Protein AF-A0A0B1SML4-F1 (afdb_monomer_lite)

InterPro domains:
  IPR035892 C2 domain superfamily [SSF49562] (38-137)
  IPR039725 Coiled-coil and C2 domain-containing protein 1 [PTHR13076] (71-145)

Radius of gyration: 19.22 Å; chains: 1; bounding box: 49×27×67 Å

Secondary structure (DSSP, 8-state):
-EEEE---------TT--EEEEEEEEESPPPPTT--GGG--EEEEE---PPPSS--SSPPPP-TT---EEEEEEPP-TT---EEEEEEE---GGGGT-SEEEEEEEEEETTEEEEEEEEEEEEESS-SS----------------

Structure (mmCIF, N/CA/C/O backbone):
data_AF-A0A0B1SML4-F1
#
_entry.id   AF-A0A0B1SML4-F1
#
loop_
_atom_site.group_PDB
_atom_site.id
_atom_site.type_symbol
_atom_site.label_atom_id
_atom_site.label_alt_id
_atom_site.label_comp_id
_atom_site.label_asym_id
_atom_site.la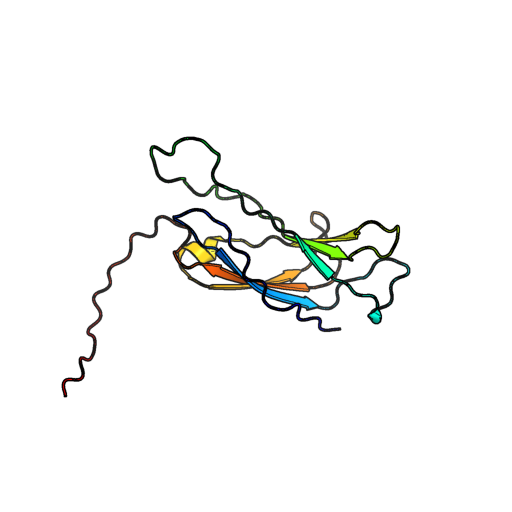bel_entity_id
_atom_site.label_seq_id
_atom_site.pdbx_PDB_ins_code
_atom_site.Cartn_x
_atom_site.Cartn_y
_atom_site.Cartn_z
_atom_site.occupancy
_atom_site.B_iso_or_equiv
_atom_site.auth_seq_id
_atom_site.auth_comp_id
_atom_site.auth_asym_id
_atom_site.auth_atom_id
_atom_site.pdbx_PDB_model_num
ATOM 1 N N . VAL A 1 1 ? -17.746 -6.498 3.186 1.00 30.83 1 VAL A N 1
ATOM 2 C CA . VAL A 1 1 ? -18.170 -5.248 2.492 1.00 30.83 1 VAL A CA 1
ATOM 3 C C . VAL A 1 1 ? -17.067 -4.849 1.523 1.00 30.83 1 VAL A C 1
ATOM 5 O O . VAL A 1 1 ? -15.912 -4.862 1.930 1.00 30.83 1 VAL A O 1
ATOM 8 N N . PHE A 1 2 ? -17.390 -4.588 0.253 1.00 32.12 2 PHE A N 1
ATOM 9 C CA . PHE A 1 2 ? -16.420 -4.169 -0.766 1.00 32.12 2 PHE A CA 1
ATOM 10 C C . PHE A 1 2 ? -16.330 -2.642 -0.776 1.00 32.12 2 PHE A C 1
ATOM 12 O O . PHE A 1 2 ? -17.324 -1.982 -1.064 1.00 32.12 2 PHE A O 1
ATOM 19 N N . PHE A 1 3 ? -15.154 -2.086 -0.492 1.00 34.41 3 PHE A N 1
ATOM 20 C CA . PHE A 1 3 ? -14.883 -0.665 -0.702 1.00 34.41 3 PHE A CA 1
ATOM 21 C C . PHE A 1 3 ? -13.780 -0.539 -1.758 1.00 34.41 3 PHE A C 1
ATOM 23 O O . PHE A 1 3 ? -12.626 -0.894 -1.518 1.00 34.41 3 PHE A O 1
ATOM 30 N N . SER A 1 4 ? -14.162 -0.080 -2.950 1.00 33.75 4 SER A N 1
ATOM 31 C CA . SER A 1 4 ? -13.242 0.375 -3.995 1.00 33.75 4 SER A CA 1
ATOM 32 C C . SER A 1 4 ? -12.996 1.858 -3.750 1.00 33.75 4 SER A C 1
ATOM 34 O O . SER A 1 4 ? -13.861 2.675 -4.067 1.00 33.75 4 SER A O 1
ATOM 36 N N . LEU A 1 5 ? -11.854 2.218 -3.161 1.00 37.75 5 LEU A N 1
ATOM 37 C CA . LEU A 1 5 ? -11.471 3.623 -3.074 1.00 37.75 5 LEU A CA 1
ATOM 38 C C . LEU A 1 5 ? -10.837 4.007 -4.415 1.00 37.75 5 LEU A C 1
ATOM 40 O O . LEU A 1 5 ? -9.921 3.339 -4.893 1.00 37.75 5 LEU A O 1
ATOM 44 N N . GLY A 1 6 ? -11.402 5.038 -5.044 1.00 34.16 6 GLY A N 1
ATOM 45 C CA . GLY A 1 6 ? -11.052 5.485 -6.385 1.00 34.16 6 GLY A CA 1
ATOM 46 C C . GLY A 1 6 ? -9.555 5.717 -6.589 1.00 34.16 6 GLY A C 1
ATOM 47 O O . GLY A 1 6 ? -8.831 6.134 -5.691 1.00 34.16 6 GLY A O 1
ATOM 48 N N . ILE A 1 7 ? -9.140 5.429 -7.817 1.00 31.69 7 ILE A N 1
ATOM 49 C CA . ILE A 1 7 ? -7.828 5.647 -8.424 1.00 31.69 7 ILE A CA 1
ATOM 50 C C . ILE A 1 7 ? -7.260 7.014 -8.007 1.00 31.69 7 ILE A C 1
ATOM 52 O O . ILE A 1 7 ? -7.758 8.048 -8.451 1.00 31.69 7 ILE A O 1
ATOM 56 N N . PHE A 1 8 ? -6.201 7.035 -7.197 1.00 33.53 8 PHE A N 1
ATOM 57 C CA . PHE A 1 8 ? -5.422 8.251 -6.962 1.00 33.53 8 PHE A CA 1
ATOM 58 C C . PHE A 1 8 ? -4.151 8.177 -7.807 1.00 33.53 8 PHE A C 1
ATOM 60 O O . PHE A 1 8 ? -3.242 7.432 -7.436 1.00 33.53 8 PHE A O 1
ATOM 67 N N . PRO A 1 9 ? -4.025 8.938 -8.913 1.00 35.12 9 PRO A N 1
ATOM 68 C CA . PRO A 1 9 ? -2.738 9.097 -9.572 1.00 35.12 9 PRO A CA 1
ATOM 69 C C . PRO A 1 9 ? -1.810 9.821 -8.597 1.00 35.12 9 PRO A C 1
ATOM 71 O O . PRO A 1 9 ? -1.816 11.045 -8.497 1.00 35.12 9 PRO A O 1
ATOM 74 N N . THR A 1 10 ? -1.049 9.059 -7.818 1.00 41.16 10 THR A N 1
ATOM 75 C CA . THR A 1 10 ? -0.060 9.646 -6.925 1.00 41.16 10 THR A CA 1
ATOM 76 C C . THR A 1 10 ? 1.260 9.667 -7.662 1.00 41.16 10 THR A C 1
ATOM 78 O O . THR A 1 10 ? 1.815 8.622 -7.990 1.00 41.16 10 THR A O 1
ATOM 81 N N . PHE A 1 11 ? 1.719 10.870 -7.984 1.00 37.97 11 PHE A N 1
ATOM 82 C CA . PHE A 1 11 ? 2.971 11.091 -8.687 1.00 37.97 11 PHE A CA 1
ATOM 83 C C . PHE A 1 11 ? 4.119 11.084 -7.676 1.00 37.97 11 PHE A C 1
ATOM 85 O O . PHE A 1 11 ? 4.259 12.020 -6.890 1.00 37.97 11 PHE A O 1
ATOM 92 N N . ALA A 1 12 ? 4.965 10.057 -7.703 1.00 41.28 12 ALA A N 1
ATOM 93 C CA . ALA A 1 12 ? 6.304 10.169 -7.137 1.00 41.28 12 ALA A CA 1
ATOM 94 C C . ALA A 1 12 ? 7.193 10.876 -8.173 1.00 41.28 12 ALA A C 1
ATOM 96 O O . ALA A 1 12 ? 7.508 10.312 -9.219 1.00 41.28 12 ALA A O 1
ATOM 97 N N . TYR A 1 13 ? 7.541 12.139 -7.913 1.00 36.06 13 TYR A N 1
ATOM 98 C CA . TYR A 1 13 ? 8.404 12.931 -8.788 1.00 36.06 13 TYR A CA 1
ATOM 99 C C . TYR A 1 13 ? 9.879 12.612 -8.527 1.00 36.06 13 TYR A C 1
ATOM 101 O O . TYR A 1 13 ? 10.477 13.094 -7.572 1.00 36.06 13 TYR A O 1
ATOM 109 N N . SER A 1 14 ? 10.474 11.850 -9.439 1.00 42.50 14 SER A N 1
ATOM 110 C CA . SER A 1 14 ? 11.868 12.013 -9.851 1.00 42.50 14 SER A CA 1
ATOM 111 C C . SER A 1 14 ? 11.904 11.829 -11.371 1.00 42.50 14 SER A C 1
ATOM 113 O O . SER A 1 14 ? 11.145 11.024 -11.907 1.00 42.50 14 SER A O 1
ATOM 115 N N . ASN A 1 15 ? 12.729 12.592 -12.092 1.00 44.03 15 ASN A N 1
ATOM 116 C CA . ASN A 1 15 ? 12.706 12.671 -13.565 1.00 44.03 15 ASN A CA 1
ATOM 117 C C . ASN A 1 15 ? 13.065 11.359 -14.307 1.00 44.03 15 ASN A C 1
ATOM 119 O O . ASN A 1 15 ? 13.239 11.389 -15.521 1.00 44.03 15 ASN A O 1
ATOM 123 N N . LEU A 1 16 ? 13.207 10.231 -13.602 1.00 49.38 16 LEU A N 1
ATOM 124 C CA . LEU A 1 16 ? 13.692 8.957 -14.140 1.00 49.38 16 LEU A CA 1
ATOM 125 C C . LEU A 1 16 ? 12.809 7.745 -13.798 1.00 49.38 16 LEU A C 1
ATOM 127 O O . LEU A 1 16 ? 12.980 6.707 -14.416 1.00 49.38 16 LEU A O 1
ATOM 131 N N . ILE A 1 17 ? 11.887 7.824 -12.826 1.00 54.03 17 ILE A N 1
ATOM 132 C CA . ILE A 1 17 ? 11.032 6.683 -12.447 1.00 54.03 17 ILE A CA 1
ATOM 133 C C . ILE A 1 17 ? 9.646 7.196 -12.045 1.00 54.03 17 ILE A C 1
ATOM 135 O O . ILE A 1 17 ? 9.502 7.903 -11.050 1.00 54.03 17 ILE A O 1
ATOM 139 N N . SER A 1 18 ? 8.613 6.823 -12.806 1.00 64.25 18 SER A N 1
ATOM 140 C CA . SER A 1 18 ? 7.207 7.096 -12.470 1.00 64.25 18 SER A CA 1
ATOM 141 C C . SER A 1 18 ? 6.512 5.814 -12.005 1.00 64.25 18 SER A C 1
ATOM 143 O O . SER A 1 18 ? 6.322 4.897 -12.808 1.00 64.25 18 SER A O 1
ATOM 145 N N . ILE A 1 19 ? 6.122 5.773 -10.726 1.00 72.56 19 ILE A N 1
ATOM 146 C CA . ILE A 1 19 ? 5.309 4.707 -10.116 1.00 72.56 19 ILE A CA 1
ATOM 147 C C . ILE A 1 19 ? 3.898 5.246 -9.878 1.00 72.56 19 ILE A C 1
ATOM 149 O O . ILE A 1 19 ? 3.736 6.357 -9.379 1.00 72.56 19 ILE A O 1
ATOM 153 N N . TYR A 1 20 ? 2.889 4.445 -10.202 1.00 75.12 20 TYR A N 1
ATOM 154 C CA . TYR A 1 20 ? 1.475 4.751 -10.024 1.00 75.12 20 TYR A CA 1
ATOM 155 C C . TYR A 1 20 ? 0.804 3.642 -9.217 1.00 75.12 20 TYR A C 1
ATOM 157 O O . TYR A 1 20 ? 1.044 2.464 -9.473 1.00 75.12 20 TYR A O 1
ATOM 165 N N . ILE A 1 21 ? -0.077 4.009 -8.289 1.00 78.12 21 ILE A N 1
ATOM 166 C CA . ILE A 1 21 ? -1.029 3.081 -7.671 1.00 78.12 21 ILE A CA 1
ATOM 167 C C . ILE A 1 21 ? -2.398 3.446 -8.218 1.00 78.12 21 ILE A C 1
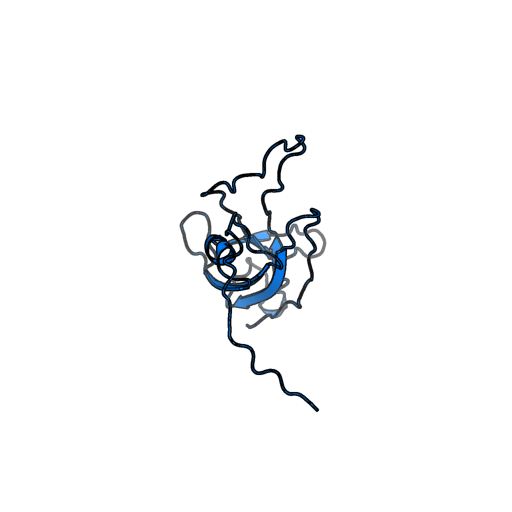ATOM 169 O O . ILE A 1 21 ? -2.911 4.523 -7.930 1.00 78.12 21 ILE A O 1
ATOM 173 N N . ASP A 1 22 ? -2.974 2.583 -9.042 1.00 75.56 22 ASP A N 1
ATOM 174 C CA . ASP A 1 22 ? -4.204 2.891 -9.769 1.00 75.56 22 ASP A CA 1
ATOM 175 C C . ASP A 1 22 ? -5.398 2.028 -9.342 1.00 75.56 22 ASP A C 1
ATOM 177 O O . ASP A 1 22 ? -6.499 2.212 -9.852 1.00 75.56 22 ASP A O 1
ATOM 181 N N . LEU A 1 23 ? -5.213 1.135 -8.367 1.00 77.12 23 LEU A N 1
ATOM 182 C CA . LEU A 1 23 ? -6.290 0.405 -7.705 1.00 77.12 23 LEU A CA 1
ATOM 183 C C . LEU A 1 23 ? -5.952 0.179 -6.228 1.00 77.12 23 LEU A C 1
ATOM 185 O O . LEU A 1 23 ? -4.861 -0.295 -5.907 1.00 77.12 23 LEU A O 1
ATOM 189 N N . VAL A 1 24 ? -6.917 0.462 -5.351 1.00 86.06 24 VAL A N 1
ATOM 190 C CA . VAL A 1 24 ? -6.875 0.129 -3.923 1.00 86.06 24 VAL A CA 1
ATOM 191 C C . VAL A 1 24 ? -8.220 -0.480 -3.526 1.00 86.06 24 VAL A C 1
ATOM 193 O O . VAL A 1 24 ? -9.247 0.201 -3.540 1.00 86.06 24 VAL A O 1
ATOM 196 N N . VAL A 1 25 ? -8.228 -1.766 -3.169 1.00 89.62 25 VAL A N 1
ATOM 197 C CA . VAL A 1 25 ? -9.449 -2.472 -2.742 1.00 89.62 25 VAL A CA 1
ATOM 198 C C . VAL A 1 25 ? -9.249 -3.109 -1.379 1.00 89.62 25 VAL A C 1
ATOM 200 O O . VAL A 1 25 ? -8.329 -3.903 -1.179 1.00 89.62 25 VAL A O 1
ATOM 203 N N . PHE A 1 26 ? -10.168 -2.809 -0.467 1.00 90.06 26 PHE A N 1
ATOM 204 C CA . PHE A 1 26 ? -10.238 -3.413 0.857 1.00 90.06 26 PHE A CA 1
ATOM 205 C C . PHE A 1 26 ? -11.332 -4.483 0.884 1.00 90.06 26 PHE A C 1
ATOM 207 O O . PHE A 1 26 ? -12.457 -4.243 0.435 1.00 90.06 26 PHE A O 1
ATOM 214 N N . ARG A 1 27 ? -11.022 -5.658 1.438 1.00 91.19 27 ARG A N 1
ATOM 215 C CA . ARG A 1 27 ? -12.000 -6.723 1.702 1.00 91.19 27 ARG A CA 1
ATOM 216 C C . ARG A 1 27 ? -11.897 -7.183 3.143 1.00 91.19 27 ARG A C 1
ATOM 218 O O . ARG A 1 27 ? -10.795 -7.424 3.618 1.00 91.19 27 ARG A O 1
ATOM 225 N N . ASP A 1 28 ? -13.046 -7.294 3.803 1.00 91.88 28 ASP A N 1
ATOM 226 C CA . ASP A 1 28 ? -13.218 -7.875 5.144 1.00 91.88 28 ASP A CA 1
ATOM 227 C C . ASP A 1 28 ? -12.212 -7.364 6.189 1.00 91.88 28 ASP A C 1
ATOM 229 O O . ASP A 1 28 ? -11.716 -8.110 7.032 1.00 91.88 28 ASP A O 1
ATOM 233 N N . VAL A 1 29 ? -11.890 -6.069 6.107 1.00 91.62 29 VAL A N 1
ATOM 234 C CA . VAL A 1 29 ? -10.967 -5.397 7.025 1.00 91.62 29 VAL A CA 1
ATOM 235 C C . VAL A 1 29 ? -11.645 -5.222 8.388 1.00 91.62 29 VAL A C 1
ATOM 237 O O . VAL A 1 29 ? -12.726 -4.631 8.445 1.00 91.62 29 VAL A O 1
ATOM 240 N N . PRO A 1 30 ? -11.039 -5.708 9.486 1.00 91.12 30 PRO A N 1
ATOM 241 C CA . PRO A 1 30 ? -11.615 -5.572 10.815 1.00 91.12 30 PRO A CA 1
ATOM 242 C C . PRO A 1 30 ? -11.572 -4.112 11.266 1.00 91.12 30 PRO A C 1
ATOM 244 O O . PRO A 1 30 ? -10.513 -3.479 11.288 1.00 91.12 30 PRO A O 1
ATOM 247 N N . LEU A 1 31 ? -12.729 -3.578 11.651 1.00 91.56 31 LEU A N 1
ATOM 248 C CA . LEU A 1 31 ? -12.820 -2.227 12.184 1.00 91.56 31 LEU A CA 1
ATOM 249 C C . LEU A 1 31 ? -12.506 -2.199 13.688 1.00 91.56 31 LEU A C 1
ATOM 251 O O . LEU A 1 31 ? -12.683 -3.196 14.395 1.00 91.56 31 LEU A O 1
ATOM 255 N N . PRO A 1 32 ? -12.025 -1.060 14.212 1.00 91.69 32 PRO A N 1
ATOM 256 C CA . PRO A 1 32 ? -11.848 -0.876 15.645 1.00 91.69 32 PRO A CA 1
ATOM 257 C C . PRO A 1 32 ? -13.161 -1.028 16.421 1.00 91.69 32 PRO A C 1
ATOM 259 O O . PRO A 1 32 ? -14.231 -0.742 15.899 1.00 91.69 32 PRO A O 1
ATOM 262 N N . SER A 1 33 ? -13.064 -1.368 17.710 1.00 90.12 33 SER A N 1
ATOM 263 C CA . SER A 1 33 ? -14.229 -1.361 18.604 1.00 90.12 33 SER A CA 1
ATOM 264 C C . SER A 1 33 ? -14.973 -0.019 18.554 1.00 90.12 33 SER A C 1
ATOM 266 O O . SER A 1 33 ? -14.347 1.046 18.616 1.00 90.12 33 SER A O 1
ATOM 268 N N . GLY A 1 34 ? -16.300 -0.092 18.441 1.00 88.75 34 GLY A N 1
ATOM 269 C CA . GLY A 1 34 ? -17.190 1.065 18.348 1.00 88.75 34 GLY A CA 1
ATOM 270 C C . GLY A 1 34 ? -17.351 1.659 16.945 1.00 88.75 34 GLY A C 1
ATOM 271 O O . GLY A 1 34 ? -17.856 2.772 16.855 1.00 88.75 34 GLY A O 1
ATOM 272 N N . TYR A 1 35 ? -16.908 0.963 15.893 1.00 87.56 35 TYR A N 1
ATOM 273 C CA . TYR A 1 35 ? -17.201 1.296 14.496 1.00 87.56 35 TYR A CA 1
ATOM 274 C C . TYR A 1 35 ? -18.073 0.204 13.874 1.00 87.56 35 TYR A C 1
ATOM 276 O O . TYR A 1 35 ? -17.732 -0.978 13.955 1.00 87.56 35 TYR A O 1
ATOM 284 N N . GLU A 1 36 ? -19.152 0.608 13.213 1.00 89.44 36 GLU A N 1
ATOM 285 C CA . GLU A 1 36 ? -19.979 -0.272 12.389 1.00 89.44 36 GLU A CA 1
ATOM 286 C C . GLU A 1 36 ? -19.441 -0.333 10.948 1.00 89.44 36 GLU A C 1
ATOM 288 O O . GLU A 1 36 ? -18.701 0.558 10.521 1.00 89.44 36 GLU A O 1
ATOM 293 N N . PRO A 1 37 ? -19.818 -1.338 10.133 1.00 87.75 37 PRO A N 1
ATOM 294 C CA . PRO A 1 37 ? -19.383 -1.421 8.736 1.00 87.75 37 PRO A CA 1
ATOM 295 C C . PRO A 1 37 ? -19.696 -0.175 7.891 1.00 87.75 37 PRO A C 1
ATOM 297 O O . PRO A 1 37 ? -18.980 0.101 6.930 1.00 87.75 37 PRO A O 1
ATOM 300 N N . SER A 1 38 ? -20.746 0.577 8.239 1.00 88.69 38 SER A N 1
ATOM 301 C CA . SER A 1 38 ? -21.105 1.853 7.603 1.00 88.69 38 SER A CA 1
ATOM 302 C C . SER A 1 38 ? -20.152 3.002 7.939 1.00 88.69 38 SER A C 1
ATOM 304 O O . SER A 1 38 ? -20.087 3.968 7.184 1.00 88.69 38 SER A O 1
ATOM 306 N N . ASP A 1 39 ? -19.401 2.895 9.035 1.00 88.44 39 ASP A N 1
ATOM 307 C CA . ASP A 1 39 ? -18.459 3.918 9.505 1.00 88.44 39 ASP A CA 1
ATOM 308 C C . ASP A 1 39 ? -17.052 3.732 8.911 1.00 88.44 39 ASP A C 1
ATOM 310 O O . ASP A 1 39 ? -16.118 4.483 9.227 1.00 88.44 39 ASP A O 1
ATOM 314 N N . ALA A 1 40 ? -16.877 2.708 8.067 1.00 88.44 40 ALA A N 1
ATOM 315 C CA . ALA A 1 40 ? -15.613 2.395 7.425 1.00 88.44 40 ALA A CA 1
ATOM 316 C C . ALA A 1 40 ? -15.122 3.590 6.597 1.00 88.44 40 ALA A C 1
ATOM 318 O O . ALA A 1 40 ? -15.726 3.989 5.603 1.00 88.44 40 ALA A O 1
ATOM 319 N N . ASN A 1 41 ? -13.978 4.137 6.997 1.00 91.31 41 ASN A N 1
ATOM 320 C CA . ASN A 1 41 ? -13.297 5.209 6.288 1.00 91.31 41 ASN A CA 1
ATOM 321 C C . ASN A 1 41 ? -11.820 4.839 6.211 1.00 91.31 41 ASN A C 1
ATOM 323 O O . ASN A 1 41 ? -11.010 5.218 7.060 1.00 91.31 41 ASN A O 1
ATOM 327 N N . LEU A 1 42 ? -11.515 3.988 5.235 1.00 90.00 42 LEU A N 1
ATOM 328 C CA . LEU A 1 42 ? -10.221 3.340 5.101 1.00 90.00 42 LEU A CA 1
ATOM 329 C C . LEU A 1 42 ? -9.336 4.095 4.121 1.00 90.00 42 LEU A C 1
ATOM 331 O O . LEU A 1 42 ? -9.771 4.479 3.037 1.00 90.00 42 LEU A O 1
ATOM 335 N N . PHE A 1 43 ? -8.067 4.243 4.475 1.00 88.12 43 PHE A N 1
ATOM 336 C CA . PHE A 1 43 ? -7.061 4.784 3.574 1.00 88.12 43 PHE A CA 1
ATOM 337 C C . PHE A 1 43 ? -5.721 4.080 3.774 1.00 88.12 43 PHE A C 1
ATOM 339 O O . PHE A 1 43 ? -5.469 3.461 4.812 1.00 88.12 43 PHE A O 1
ATOM 346 N N . VAL A 1 44 ? -4.861 4.168 2.762 1.00 87.62 44 VAL A N 1
ATOM 347 C CA . VAL A 1 44 ? -3.505 3.619 2.811 1.00 87.62 44 VAL A CA 1
ATOM 348 C C . VAL A 1 44 ? -2.473 4.731 2.941 1.00 87.62 44 VAL A C 1
ATOM 350 O O . VAL A 1 44 ? -2.602 5.788 2.326 1.00 87.62 44 VAL A O 1
ATOM 353 N N . LYS A 1 45 ? -1.422 4.479 3.717 1.00 83.44 45 LYS A N 1
ATOM 354 C CA . LYS A 1 45 ? -0.159 5.219 3.656 1.00 83.44 45 LYS A CA 1
ATOM 355 C C . LYS A 1 45 ? 0.905 4.281 3.115 1.00 83.44 45 LYS A C 1
ATOM 357 O O . LYS A 1 45 ? 0.963 3.124 3.520 1.00 83.44 45 LYS A O 1
ATOM 362 N N . TYR A 1 46 ? 1.749 4.768 2.224 1.00 78.12 46 TYR A N 1
ATOM 363 C CA . TYR A 1 46 ? 2.870 4.011 1.686 1.00 78.12 46 TYR A CA 1
ATOM 364 C C . TYR A 1 46 ? 4.090 4.918 1.621 1.00 78.12 46 TYR A C 1
ATOM 366 O O . TYR A 1 46 ? 3.974 6.126 1.411 1.00 78.12 46 TYR A O 1
ATOM 374 N N . LEU A 1 47 ? 5.257 4.320 1.825 1.00 68.19 47 LEU A N 1
ATOM 375 C CA . LEU A 1 47 ? 6.538 4.989 1.695 1.00 68.19 47 LEU A CA 1
ATOM 376 C C . LEU A 1 47 ? 7.362 4.196 0.689 1.00 68.19 47 LEU A C 1
ATOM 378 O O . LEU A 1 47 ? 7.766 3.069 0.970 1.00 68.19 47 LEU A O 1
ATOM 382 N N . PHE A 1 48 ? 7.594 4.784 -0.479 1.00 67.25 48 PHE A N 1
ATOM 383 C CA . PHE A 1 48 ? 8.635 4.293 -1.370 1.00 67.25 48 PHE A CA 1
ATOM 384 C C . PHE A 1 48 ? 9.955 4.950 -0.949 1.00 67.25 48 PHE A C 1
ATOM 386 O O . PHE A 1 48 ? 9.965 6.163 -0.722 1.00 67.25 48 PHE A O 1
ATOM 393 N N . PRO A 1 49 ? 11.057 4.195 -0.804 1.00 53.00 49 PRO A N 1
ATOM 394 C CA . PRO A 1 49 ? 12.363 4.763 -0.518 1.00 53.00 49 PRO A CA 1
ATOM 395 C C . PRO A 1 49 ? 12.720 5.731 -1.645 1.00 53.00 49 PRO A C 1
ATOM 397 O O . PRO A 1 49 ? 12.884 5.331 -2.797 1.00 53.00 49 PRO A O 1
ATOM 400 N N . TYR A 1 50 ? 12.792 7.017 -1.316 1.00 45.44 50 TYR A N 1
ATOM 401 C CA . TYR A 1 50 ? 13.295 8.030 -2.232 1.00 45.44 50 TYR A CA 1
ATOM 402 C C . TYR A 1 50 ? 14.820 7.866 -2.355 1.00 45.44 50 TYR A C 1
ATOM 404 O O . TYR A 1 50 ? 15.474 7.586 -1.344 1.00 45.44 50 TYR A O 1
ATOM 412 N N . PRO A 1 51 ? 15.422 8.023 -3.547 1.00 45.66 51 PRO A N 1
ATOM 413 C CA . PRO A 1 51 ? 16.874 8.078 -3.655 1.00 45.66 51 PRO A CA 1
ATOM 414 C C . PRO A 1 51 ? 17.405 9.329 -2.932 1.00 45.66 51 PRO A C 1
ATOM 416 O O . PRO A 1 51 ? 17.019 10.443 -3.259 1.00 45.66 51 PRO A O 1
ATOM 419 N N . THR A 1 52 ? 18.274 9.148 -1.937 1.00 44.56 52 THR A N 1
ATOM 420 C CA . THR A 1 52 ? 18.848 10.202 -1.076 1.00 44.56 52 THR A CA 1
ATOM 421 C C . THR A 1 52 ? 19.455 11.377 -1.867 1.00 44.56 52 THR A C 1
ATOM 423 O O . THR A 1 52 ? 20.069 11.144 -2.907 1.00 44.56 52 THR A O 1
ATOM 426 N N . ASP A 1 53 ? 19.367 12.605 -1.328 1.00 40.25 53 ASP A N 1
ATOM 427 C CA . ASP A 1 53 ? 19.821 13.910 -1.880 1.00 40.25 53 ASP A CA 1
ATOM 428 C C . ASP A 1 53 ? 21.345 14.066 -2.151 1.00 40.25 53 ASP A C 1
ATOM 430 O O . ASP A 1 53 ? 21.897 15.166 -2.102 1.00 40.25 53 ASP A O 1
ATOM 434 N N . ALA A 1 54 ? 22.073 12.988 -2.442 1.00 40.72 54 ALA A N 1
ATOM 435 C CA . ALA A 1 54 ? 23.453 13.061 -2.918 1.00 40.72 54 ALA A CA 1
ATOM 436 C C . ALA A 1 54 ? 23.491 13.082 -4.456 1.00 40.72 54 ALA A C 1
ATOM 438 O O . ALA A 1 54 ? 22.761 12.339 -5.112 1.00 40.72 54 ALA A O 1
ATOM 439 N N . ASN A 1 55 ? 24.389 13.885 -5.041 1.00 41.69 55 ASN A N 1
ATOM 440 C CA . ASN A 1 55 ? 24.661 13.852 -6.481 1.00 41.69 55 ASN A CA 1
ATOM 441 C C . ASN A 1 55 ? 25.061 12.429 -6.906 1.00 41.69 55 ASN A C 1
ATOM 443 O O . ASN A 1 55 ? 26.141 11.945 -6.563 1.00 41.69 55 ASN A O 1
ATOM 447 N N . GLN A 1 56 ? 24.191 11.761 -7.662 1.00 41.88 56 GLN A N 1
ATOM 448 C CA . GLN A 1 56 ? 24.444 10.429 -8.199 1.00 41.88 56 GLN A CA 1
ATOM 449 C C . GLN A 1 56 ? 25.415 10.519 -9.378 1.00 41.88 56 GLN A C 1
ATOM 451 O O . GLN A 1 56 ? 25.021 10.800 -10.506 1.00 41.88 56 GLN A O 1
ATOM 456 N N . SER A 1 57 ? 26.695 10.239 -9.134 1.00 46.22 57 SER A N 1
ATOM 457 C CA . SER A 1 57 ? 27.691 10.005 -10.193 1.00 46.22 57 SER A CA 1
ATOM 458 C C . SER A 1 57 ? 27.632 8.579 -10.776 1.00 46.22 57 SER A C 1
ATOM 460 O O . SER A 1 57 ? 28.454 8.206 -11.608 1.00 46.22 57 SER A O 1
ATOM 462 N N . GLY A 1 58 ? 26.624 7.794 -10.386 1.00 43.56 58 GLY A N 1
ATOM 463 C CA . GLY A 1 58 ? 26.270 6.487 -10.932 1.00 43.56 58 GLY A CA 1
ATOM 464 C C . GLY A 1 58 ? 24.819 6.156 -10.575 1.00 43.56 58 GLY A C 1
ATOM 465 O O . GLY A 1 58 ? 24.338 6.577 -9.523 1.00 43.56 58 GLY A O 1
ATOM 466 N N . LYS A 1 59 ? 24.114 5.443 -11.466 1.00 41.00 59 LYS A N 1
ATOM 467 C CA . LYS A 1 59 ? 22.714 5.029 -11.269 1.00 41.00 59 LYS A CA 1
ATOM 468 C C . LYS A 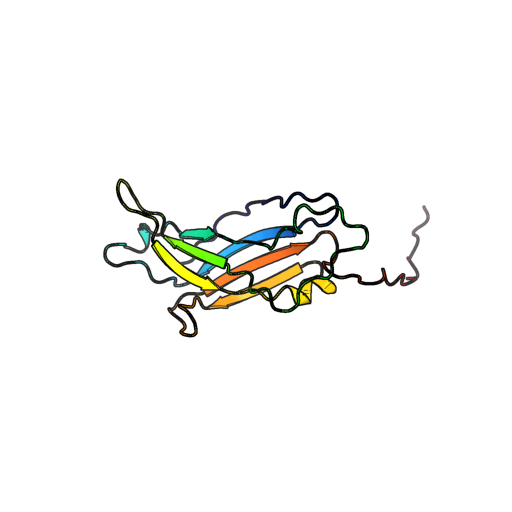1 59 ? 22.549 4.319 -9.923 1.00 41.00 59 LYS A C 1
ATOM 470 O O . LYS A 1 59 ? 23.387 3.500 -9.542 1.00 41.00 59 LYS A O 1
ATOM 475 N N . THR A 1 60 ? 21.477 4.627 -9.201 1.00 37.41 60 THR A N 1
ATOM 476 C CA . THR A 1 60 ? 21.214 4.011 -7.899 1.00 37.41 60 THR A CA 1
ATOM 477 C C . THR A 1 60 ? 20.857 2.538 -8.065 1.00 37.41 60 THR A C 1
ATOM 479 O O . THR A 1 60 ? 19.889 2.196 -8.736 1.00 37.41 60 THR A O 1
ATOM 482 N N . LYS A 1 61 ? 21.617 1.651 -7.412 1.00 37.12 61 LYS A N 1
ATOM 483 C CA . LYS A 1 61 ? 21.167 0.275 -7.188 1.00 37.12 61 LYS A CA 1
ATOM 484 C C . LYS A 1 61 ? 19.945 0.301 -6.274 1.00 37.12 61 LYS A C 1
ATOM 486 O O . LYS A 1 61 ? 20.017 0.832 -5.166 1.00 37.12 61 LYS A O 1
ATOM 491 N N . TYR A 1 62 ? 18.863 -0.327 -6.720 1.00 39.94 62 TYR A N 1
ATOM 492 C CA . TYR A 1 62 ? 17.778 -0.773 -5.852 1.00 39.94 62 TYR A CA 1
ATOM 493 C C . TYR A 1 62 ? 18.349 -1.606 -4.690 1.00 39.94 62 TYR A C 1
ATOM 495 O O . TYR A 1 62 ? 19.201 -2.476 -4.895 1.00 39.94 62 TYR A O 1
ATOM 503 N N . ILE A 1 63 ? 17.903 -1.327 -3.463 1.00 42.12 63 ILE A N 1
ATOM 504 C CA . ILE A 1 63 ? 18.269 -2.112 -2.282 1.00 42.12 63 ILE A CA 1
ATOM 505 C C . ILE A 1 63 ? 17.281 -3.275 -2.190 1.00 42.12 63 ILE A C 1
ATOM 507 O O . ILE A 1 63 ? 16.162 -3.128 -1.695 1.00 42.12 63 ILE A O 1
ATOM 511 N N . SER A 1 64 ? 17.697 -4.454 -2.653 1.00 37.22 64 SER A N 1
ATOM 512 C CA . SER A 1 64 ? 16.980 -5.698 -2.372 1.00 37.22 64 SER A CA 1
ATOM 513 C C . SER A 1 64 ? 16.759 -5.829 -0.860 1.00 37.22 64 SER A C 1
ATOM 515 O O . SER A 1 64 ? 17.727 -5.843 -0.098 1.00 37.22 64 SER A O 1
ATOM 517 N N . GLY A 1 65 ? 15.502 -5.918 -0.424 1.00 40.25 65 GLY A N 1
ATOM 518 C CA . GLY A 1 65 ? 15.150 -6.067 0.992 1.00 40.25 65 GLY A CA 1
ATOM 519 C C . GLY A 1 65 ? 14.694 -4.793 1.709 1.00 40.25 65 GLY A C 1
ATOM 520 O O . GLY A 1 65 ? 14.470 -4.851 2.919 1.00 40.25 65 GLY A O 1
ATOM 521 N N . THR A 1 66 ? 14.500 -3.660 1.020 1.00 43.81 66 THR A N 1
ATOM 522 C CA . THR A 1 66 ? 13.702 -2.569 1.601 1.00 43.81 66 THR A CA 1
ATOM 523 C C . THR A 1 66 ? 12.233 -2.982 1.613 1.00 43.81 66 THR A C 1
ATOM 525 O O . THR A 1 66 ? 11.571 -3.013 0.577 1.00 43.81 66 THR A O 1
ATOM 528 N N . GLN A 1 67 ? 11.739 -3.340 2.799 1.00 54.56 67 GLN A N 1
ATOM 529 C CA . GLN A 1 67 ? 10.315 -3.543 3.033 1.00 54.56 67 GLN A CA 1
ATOM 530 C C . GLN A 1 67 ? 9.640 -2.194 2.787 1.00 54.56 67 GLN A C 1
ATOM 532 O O . GLN A 1 67 ? 9.975 -1.221 3.462 1.00 54.56 67 GLN A O 1
ATOM 537 N N . ASN A 1 68 ? 8.743 -2.116 1.807 1.00 63.12 68 ASN A N 1
ATOM 538 C CA . ASN A 1 68 ? 7.942 -0.922 1.545 1.00 63.12 68 ASN A CA 1
ATOM 539 C C . ASN A 1 68 ? 6.587 -1.131 2.220 1.00 63.12 68 ASN A C 1
ATOM 541 O O . ASN A 1 68 ? 5.666 -1.654 1.582 1.00 63.12 68 ASN A O 1
ATOM 545 N N . PRO A 1 69 ? 6.456 -0.828 3.525 1.00 73.56 69 PRO A N 1
ATOM 546 C CA . PRO A 1 69 ? 5.225 -1.102 4.232 1.00 73.56 69 PRO A CA 1
ATOM 547 C C . PRO A 1 69 ? 4.123 -0.204 3.682 1.00 73.56 69 PRO A C 1
ATOM 549 O O . PRO A 1 69 ? 4.205 1.025 3.723 1.00 73.56 69 PRO A O 1
ATOM 552 N N . VAL A 1 70 ? 3.057 -0.840 3.218 1.00 85.81 70 VAL A N 1
ATOM 553 C CA . VAL A 1 70 ? 1.770 -0.190 3.023 1.00 85.81 70 VAL A CA 1
ATOM 554 C C . VAL A 1 70 ? 0.983 -0.373 4.309 1.00 85.81 70 VAL A C 1
ATOM 556 O O . VAL A 1 70 ? 0.769 -1.491 4.773 1.00 85.81 70 VAL A O 1
ATOM 559 N N . GLN A 1 71 ? 0.572 0.731 4.909 1.00 89.19 71 GLN A N 1
ATOM 560 C CA . GLN A 1 71 ? -0.144 0.771 6.174 1.00 89.19 71 GLN A CA 1
ATOM 561 C C . GLN A 1 71 ? -1.604 1.140 5.921 1.00 89.19 71 GLN A C 1
ATOM 563 O O . GLN A 1 71 ? -1.880 2.139 5.258 1.00 89.19 71 GLN A O 1
ATOM 568 N N . VAL A 1 72 ? -2.536 0.360 6.465 1.00 90.75 72 VAL A N 1
ATOM 569 C CA . VAL A 1 72 ? -3.978 0.602 6.340 1.00 90.75 72 VAL A CA 1
ATOM 570 C C . VAL A 1 72 ? -4.512 1.236 7.610 1.00 90.75 72 VAL A C 1
ATOM 572 O O . VAL A 1 72 ? -4.314 0.706 8.702 1.00 90.75 72 VAL A O 1
ATOM 575 N N . TYR A 1 73 ? -5.227 2.345 7.464 1.00 91.19 73 TYR A N 1
ATOM 576 C CA . TYR A 1 73 ? -5.776 3.111 8.573 1.00 91.19 73 TYR A CA 1
ATOM 577 C C . TYR A 1 73 ? -7.290 3.254 8.462 1.00 91.19 73 TYR A C 1
ATOM 579 O O . TYR A 1 73 ? -7.811 3.495 7.377 1.00 91.19 73 TYR A O 1
ATOM 587 N N . GLN A 1 74 ? -7.972 3.197 9.606 1.00 92.19 74 GLN A N 1
ATOM 588 C CA . GLN A 1 74 ? -9.290 3.802 9.782 1.00 92.19 74 GLN A CA 1
ATOM 589 C C . GLN A 1 74 ? -9.091 5.279 10.126 1.00 92.19 74 GLN A C 1
ATOM 591 O O . GLN A 1 74 ? -8.450 5.604 11.132 1.00 92.19 74 GLN A O 1
ATOM 596 N N . LYS A 1 75 ? -9.663 6.171 9.318 1.00 90.94 75 LYS A N 1
ATOM 597 C CA . LYS A 1 75 ? -9.710 7.605 9.596 1.00 90.94 75 LYS A CA 1
ATOM 598 C C . LYS A 1 75 ? -10.516 7.851 10.871 1.00 90.94 75 LYS A C 1
ATOM 600 O O . LYS A 1 75 ? -11.647 7.382 11.006 1.00 90.94 75 LYS A O 1
ATOM 605 N N . GLY A 1 76 ? -9.932 8.600 11.799 1.00 87.75 76 GLY A N 1
ATOM 606 C CA . GLY A 1 76 ? -10.619 9.048 13.001 1.00 87.75 76 GLY A CA 1
ATOM 607 C C . GLY A 1 76 ? -11.633 10.151 12.689 1.00 87.75 76 GLY A C 1
ATOM 608 O O . GLY A 1 76 ? -11.362 11.042 11.874 1.00 87.75 76 GLY A O 1
ATOM 609 N N . SER A 1 77 ? -12.795 10.075 13.342 1.00 85.06 77 SER A N 1
ATOM 610 C CA . SER A 1 77 ? -13.831 11.119 13.365 1.00 85.06 77 SER A CA 1
ATOM 611 C C . SER A 1 77 ? -13.395 12.332 14.211 1.00 85.06 77 SER A C 1
ATOM 613 O O . SER A 1 77 ? -12.249 12.424 14.649 1.00 85.06 77 SER A O 1
ATOM 615 N N . PHE A 1 78 ? -14.302 13.280 14.471 1.00 85.50 78 PHE A N 1
ATOM 616 C CA . PHE A 1 78 ? -14.022 14.456 15.304 1.00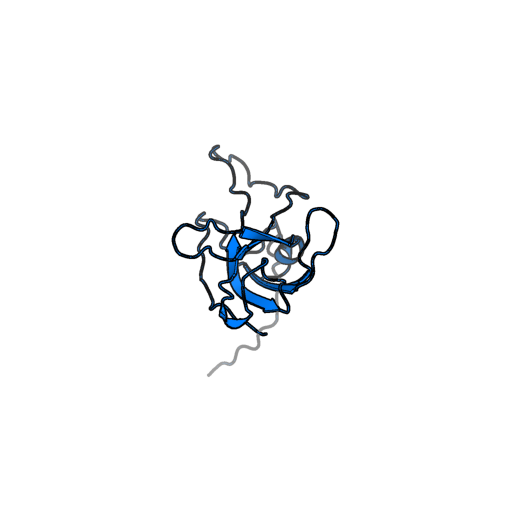 85.50 78 PHE A CA 1
ATOM 617 C C . PHE A 1 78 ? -13.395 14.064 16.660 1.00 85.50 78 PHE A C 1
ATOM 619 O O . PHE A 1 78 ? -13.943 13.235 17.385 1.00 85.50 78 PHE A O 1
ATOM 626 N N . LEU A 1 79 ? -12.228 14.644 16.972 1.00 88.38 79 LEU A N 1
ATOM 627 C CA . LEU A 1 79 ? -11.403 14.381 18.167 1.00 88.38 79 LEU A CA 1
ATOM 628 C C . LEU A 1 79 ? -10.841 12.951 18.320 1.00 88.38 79 LEU A C 1
ATOM 630 O O . LEU A 1 79 ? -10.281 12.632 19.368 1.00 88.38 79 LEU A O 1
ATOM 634 N N . ARG A 1 80 ? -10.935 12.088 17.301 1.00 87.06 80 ARG A N 1
ATOM 635 C CA . ARG A 1 80 ? -10.308 10.755 17.306 1.00 87.06 80 ARG A CA 1
ATOM 636 C C . ARG A 1 80 ? -9.122 10.725 16.345 1.00 87.06 80 ARG A C 1
ATOM 638 O O . ARG A 1 80 ? -9.213 11.223 15.227 1.00 87.06 80 ARG A O 1
ATOM 645 N N . SER A 1 81 ? -8.009 10.133 16.773 1.00 91.50 81 SER A N 1
ATOM 646 C CA . SER A 1 81 ? -6.862 9.886 15.896 1.00 91.50 81 SER A CA 1
ATOM 647 C C . SER A 1 81 ? -7.151 8.753 14.910 1.00 91.50 81 SER A C 1
ATOM 649 O O . SER A 1 81 ? -8.000 7.891 15.152 1.00 91.50 81 SER A O 1
ATOM 651 N N . ASP A 1 82 ? -6.431 8.753 13.789 1.00 92.56 82 ASP A N 1
ATOM 652 C CA . ASP A 1 82 ? -6.469 7.644 12.839 1.00 92.56 82 ASP A CA 1
ATOM 653 C C . ASP A 1 82 ? -5.873 6.388 13.485 1.00 92.56 82 ASP A C 1
ATOM 655 O O . ASP A 1 82 ? -4.840 6.452 14.160 1.00 92.56 82 ASP A O 1
ATOM 659 N N . LYS A 1 83 ? -6.503 5.234 13.261 1.00 93.38 83 LYS A N 1
ATOM 660 C CA . LYS A 1 83 ? -6.079 3.963 13.853 1.00 93.38 83 LYS A CA 1
ATOM 661 C C . LYS A 1 83 ? -5.513 3.029 12.795 1.00 93.38 83 LYS A C 1
ATOM 663 O O . LYS A 1 83 ? -6.190 2.727 11.816 1.00 93.38 83 LYS A O 1
ATOM 668 N N . LEU A 1 84 ? -4.288 2.553 13.018 1.00 92.00 84 LEU A N 1
ATOM 669 C CA . LEU A 1 84 ? -3.666 1.518 12.193 1.00 92.00 84 LEU A CA 1
ATOM 670 C C . LEU A 1 84 ? -4.445 0.207 12.356 1.00 92.00 84 LEU A C 1
ATOM 672 O O . LEU A 1 84 ? -4.668 -0.245 13.479 1.00 92.00 84 LEU A O 1
ATOM 676 N N . LEU A 1 85 ? -4.856 -0.378 11.235 1.00 92.50 85 LEU A N 1
ATOM 677 C CA . LEU A 1 85 ? -5.557 -1.662 11.183 1.00 92.50 85 LEU A CA 1
ATOM 678 C C . LEU A 1 85 ? -4.617 -2.810 10.824 1.00 92.50 85 LEU A C 1
ATOM 680 O O . LEU A 1 85 ? -4.845 -3.938 11.239 1.00 92.50 85 LEU A O 1
ATOM 684 N N . GLY A 1 86 ? -3.554 -2.525 10.075 1.00 92.31 86 GLY A N 1
ATOM 685 C CA . GLY A 1 86 ? -2.534 -3.504 9.732 1.00 92.31 86 GLY A CA 1
ATOM 686 C C . GLY A 1 86 ? -1.619 -3.014 8.623 1.00 92.31 86 GLY A C 1
ATOM 687 O O . GLY A 1 86 ? -1.781 -1.914 8.087 1.00 92.31 86 GLY A O 1
ATOM 688 N N . THR A 1 87 ? -0.647 -3.848 8.283 1.00 91.50 87 THR A N 1
ATOM 689 C CA . THR A 1 87 ? 0.332 -3.585 7.236 1.00 91.50 87 THR A CA 1
ATOM 690 C C . THR A 1 87 ? 0.348 -4.696 6.195 1.00 91.50 87 THR A C 1
ATOM 692 O O . THR A 1 87 ? 0.062 -5.859 6.481 1.00 91.50 87 THR A O 1
ATOM 695 N N . CYS A 1 88 ? 0.706 -4.325 4.974 1.00 89.38 88 CYS A N 1
ATOM 696 C CA . CYS A 1 88 ? 1.036 -5.227 3.883 1.00 89.38 88 CYS A CA 1
ATOM 697 C C . CYS A 1 88 ? 2.386 -4.813 3.294 1.00 89.38 88 CYS A C 1
ATOM 699 O O . CYS A 1 88 ? 2.808 -3.664 3.420 1.00 89.38 88 CYS A O 1
ATOM 701 N N . GLU A 1 89 ? 3.056 -5.749 2.638 1.00 84.75 89 GLU A N 1
ATOM 702 C CA . GLU A 1 89 ? 4.368 -5.524 2.041 1.00 84.75 89 GLU A CA 1
ATOM 703 C C . GLU A 1 89 ? 4.367 -6.111 0.631 1.00 84.75 89 GLU A C 1
ATOM 705 O O . GLU A 1 89 ? 4.326 -7.332 0.476 1.00 84.75 89 GLU A O 1
ATOM 710 N N . TRP A 1 90 ? 4.392 -5.242 -0.382 1.00 83.44 90 TRP A N 1
ATOM 711 C CA . TRP A 1 90 ? 4.534 -5.656 -1.778 1.00 83.44 90 TRP A CA 1
ATOM 712 C C . TRP A 1 90 ? 6.003 -5.775 -2.138 1.00 83.44 90 TRP A C 1
ATOM 714 O O . TRP A 1 90 ? 6.786 -4.842 -1.938 1.00 83.44 90 TRP A O 1
ATOM 724 N N . ARG A 1 91 ? 6.356 -6.911 -2.735 1.00 79.06 91 ARG A N 1
ATOM 725 C CA . ARG A 1 91 ? 7.652 -7.070 -3.384 1.00 79.06 91 ARG A CA 1
ATOM 726 C C . ARG A 1 91 ? 7.562 -6.443 -4.770 1.00 79.06 91 ARG A C 1
ATOM 728 O O . ARG A 1 91 ? 6.670 -6.764 -5.547 1.00 79.06 91 ARG A O 1
ATOM 735 N N . LEU A 1 92 ? 8.444 -5.487 -5.041 1.00 78.00 92 LEU A N 1
ATOM 736 C CA . LEU A 1 92 ? 8.446 -4.731 -6.297 1.00 78.00 92 LEU A CA 1
ATOM 737 C C . LEU A 1 92 ? 9.366 -5.355 -7.358 1.00 78.00 92 LEU A C 1
ATOM 739 O O . LEU A 1 92 ? 9.531 -4.779 -8.426 1.00 78.00 92 LEU A O 1
ATOM 743 N N . ASP A 1 93 ? 9.943 -6.525 -7.083 1.00 76.19 93 ASP A N 1
ATOM 744 C CA . ASP A 1 93 ? 10.828 -7.273 -7.984 1.00 76.19 93 ASP A CA 1
ATOM 745 C C . ASP A 1 93 ? 10.146 -7.606 -9.317 1.00 76.19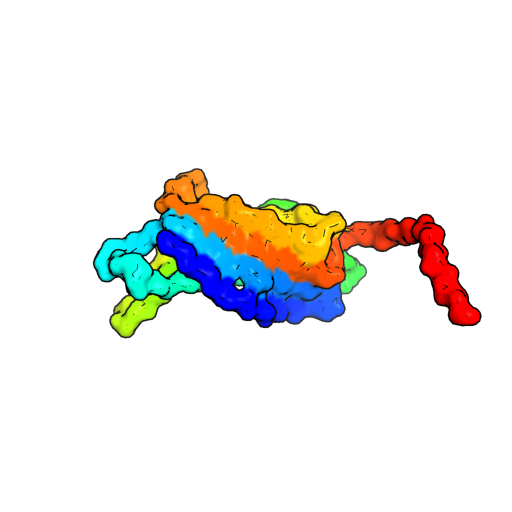 93 ASP A C 1
ATOM 747 O O . ASP A 1 93 ? 10.761 -7.527 -10.379 1.00 76.19 93 ASP A O 1
ATOM 751 N N . GLN A 1 94 ? 8.838 -7.882 -9.303 1.00 76.81 94 GLN A N 1
ATOM 752 C CA . GLN A 1 94 ? 8.093 -8.115 -10.544 1.00 76.81 94 GLN A CA 1
ATOM 753 C C . GLN A 1 94 ? 8.092 -6.898 -11.482 1.00 76.81 94 GLN A C 1
ATOM 755 O O . GLN A 1 94 ? 8.051 -7.070 -12.704 1.00 76.81 94 GLN A O 1
ATOM 760 N N . LEU A 1 95 ? 8.200 -5.682 -10.936 1.00 75.69 95 LEU A N 1
ATOM 761 C CA . LEU A 1 95 ? 8.225 -4.436 -11.706 1.00 75.69 95 LEU A CA 1
ATOM 762 C C . LEU A 1 95 ? 9.583 -4.167 -12.385 1.00 75.69 95 LEU A C 1
ATOM 764 O O . LEU A 1 95 ? 9.741 -3.171 -13.089 1.00 75.69 95 LEU A O 1
ATOM 768 N N . GLU A 1 96 ? 10.573 -5.049 -12.207 1.00 72.69 96 GLU A N 1
ATOM 769 C CA . GLU A 1 96 ? 11.825 -5.026 -12.976 1.00 72.69 96 GLU A CA 1
ATOM 770 C C . GLU A 1 96 ? 11.650 -5.571 -14.399 1.00 72.69 96 GLU A C 1
ATOM 772 O O . GLU A 1 96 ? 12.394 -5.201 -15.306 1.00 72.69 96 GLU A O 1
ATOM 777 N N . SER A 1 97 ? 10.672 -6.457 -14.597 1.00 71.00 97 SER A N 1
ATOM 778 C CA . SER A 1 97 ? 10.391 -7.119 -15.880 1.00 71.00 97 SER A CA 1
ATOM 779 C C . SER A 1 97 ? 9.000 -6.804 -16.430 1.00 71.00 97 SER A C 1
ATOM 781 O O . SER A 1 97 ? 8.769 -6.957 -17.628 1.00 71.00 97 SER A O 1
ATOM 783 N N . HIS A 1 98 ? 8.088 -6.324 -15.582 1.00 81.44 98 HIS A N 1
ATOM 784 C CA . HIS A 1 98 ? 6.710 -6.013 -15.945 1.00 81.44 98 HIS A CA 1
ATOM 785 C C . HIS A 1 98 ? 6.374 -4.554 -15.628 1.00 81.44 98 HIS A C 1
ATOM 787 O O . HIS A 1 98 ? 6.838 -3.983 -14.649 1.00 81.44 98 HIS A O 1
ATOM 793 N N . ALA A 1 99 ? 5.500 -3.950 -16.430 1.00 81.69 99 ALA A N 1
ATOM 794 C CA . ALA A 1 99 ? 5.005 -2.593 -16.181 1.00 81.69 99 ALA A CA 1
ATOM 795 C C . ALA A 1 99 ? 3.843 -2.542 -15.165 1.00 81.69 99 ALA A C 1
ATOM 797 O O . ALA A 1 99 ? 3.341 -1.461 -14.849 1.00 81.69 99 ALA A O 1
ATOM 798 N N . LEU A 1 100 ? 3.372 -3.702 -14.698 1.00 85.00 100 LEU A N 1
ATOM 799 C CA . LEU A 1 100 ? 2.161 -3.868 -13.901 1.00 85.00 100 LEU A CA 1
ATOM 800 C C . LEU A 1 100 ? 2.351 -4.996 -12.881 1.00 85.00 100 LEU A C 1
ATOM 802 O O . LEU A 1 100 ? 2.733 -6.101 -13.254 1.00 85.00 100 LEU A O 1
ATOM 806 N N . LEU A 1 101 ? 2.013 -4.717 -11.627 1.00 86.81 101 LEU A N 1
ATOM 807 C CA . LEU A 1 101 ? 1.904 -5.673 -10.531 1.00 86.81 101 LEU A CA 1
ATOM 808 C C . LEU A 1 101 ? 0.511 -5.529 -9.921 1.00 86.81 101 LEU A C 1
ATOM 810 O O . LEU A 1 101 ? 0.150 -4.446 -9.468 1.00 86.81 101 LEU A O 1
ATOM 814 N N . GLU A 1 102 ? -0.267 -6.606 -9.895 1.00 92.44 102 GLU A N 1
ATOM 815 C CA . GLU A 1 102 ? -1.558 -6.653 -9.209 1.00 92.44 102 GLU A CA 1
ATOM 816 C C . GLU A 1 102 ? -1.577 -7.850 -8.267 1.00 92.44 102 GLU A C 1
ATOM 818 O O . GLU A 1 102 ? -1.461 -8.995 -8.699 1.00 92.44 102 GLU A O 1
ATOM 823 N N . GLU A 1 103 ? -1.702 -7.590 -6.970 1.00 91.44 103 GLU A N 1
ATOM 824 C CA . GLU A 1 103 ? -1.661 -8.646 -5.963 1.00 91.44 103 GLU A CA 1
ATOM 825 C C . GLU A 1 103 ? -2.570 -8.303 -4.777 1.00 91.44 103 GLU A C 1
ATOM 827 O O . GLU A 1 103 ? -2.728 -7.140 -4.395 1.00 91.44 103 GLU A O 1
ATOM 832 N N . SER A 1 104 ? -3.183 -9.339 -4.197 1.00 94.00 104 SER A N 1
ATOM 833 C CA . SER A 1 104 ? -3.947 -9.270 -2.949 1.00 94.00 104 SER A CA 1
ATOM 834 C C . SER A 1 104 ? -3.124 -9.838 -1.799 1.00 94.00 104 SER A C 1
ATOM 836 O O . SER A 1 104 ? -2.780 -11.018 -1.822 1.00 94.00 104 SER A O 1
ATOM 838 N N . LEU A 1 105 ? -2.880 -9.039 -0.763 1.00 93.12 105 LEU A N 1
ATOM 839 C CA . LEU A 1 105 ? -2.130 -9.456 0.419 1.00 93.12 105 LEU A CA 1
ATOM 840 C C . LEU A 1 105 ? -2.986 -9.353 1.692 1.00 93.12 105 LEU A C 1
ATOM 842 O O . LEU A 1 105 ? -3.795 -8.429 1.819 1.00 93.12 105 LEU A O 1
ATOM 846 N N . PRO A 1 106 ? -2.825 -10.278 2.658 1.00 94.69 106 PRO A N 1
ATOM 847 C CA . PRO A 1 106 ? -3.482 -10.172 3.955 1.00 94.69 106 PRO A CA 1
ATOM 848 C C . PRO A 1 106 ? -2.856 -9.064 4.801 1.00 94.69 106 PRO A C 1
ATOM 850 O O . PRO A 1 106 ? -1.631 -8.901 4.807 1.00 94.69 106 PRO A O 1
ATOM 853 N N . LEU A 1 107 ? -3.693 -8.355 5.564 1.00 93.50 107 LEU A N 1
ATOM 854 C CA . LEU A 1 107 ? -3.219 -7.411 6.576 1.00 93.50 107 LEU A CA 1
ATOM 855 C C . LEU A 1 107 ? -2.517 -8.155 7.709 1.00 93.50 107 LEU A C 1
ATOM 857 O O . LEU A 1 107 ? -2.970 -9.212 8.167 1.00 93.50 107 LEU A O 1
ATOM 861 N N . LYS A 1 108 ? -1.414 -7.578 8.185 1.00 93.06 108 LYS A N 1
ATO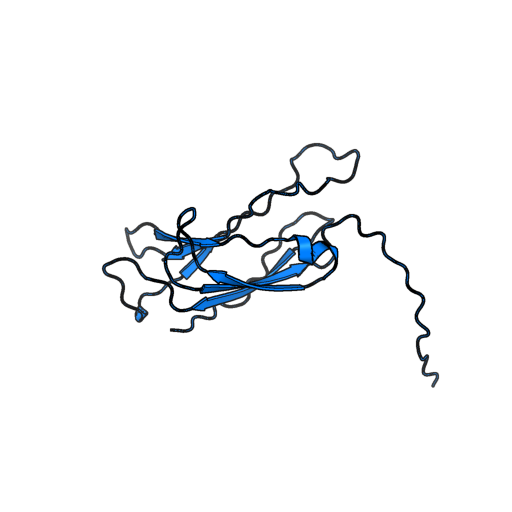M 862 C CA . LYS A 1 108 ? -0.589 -8.135 9.256 1.00 93.06 108 LYS A CA 1
ATOM 863 C C . LYS A 1 108 ? -0.323 -7.122 10.364 1.00 93.06 108 LYS A C 1
ATOM 865 O O . LYS A 1 108 ? -0.282 -5.919 10.139 1.00 93.06 108 LYS A O 1
ATOM 870 N N . GLU A 1 109 ? -0.071 -7.642 11.555 1.00 88.94 109 GLU A N 1
ATOM 871 C CA . GLU A 1 109 ? 0.551 -6.939 12.671 1.00 88.94 109 GLU A CA 1
ATOM 872 C C . GLU A 1 109 ? 1.837 -7.698 13.015 1.00 88.94 109 GLU A C 1
ATOM 874 O O . GLU A 1 109 ? 1.826 -8.820 13.537 1.00 88.94 109 GLU A O 1
ATOM 879 N N . GLY A 1 110 ? 2.971 -7.141 12.582 1.00 83.62 110 GLY A N 1
ATOM 880 C CA . GLY A 1 110 ? 4.236 -7.869 12.547 1.00 83.62 110 GLY A CA 1
ATOM 881 C C . GLY A 1 110 ? 4.141 -9.106 11.647 1.00 83.62 110 GLY A C 1
ATOM 882 O O . GLY A 1 110 ? 3.955 -9.000 10.438 1.00 83.62 110 GLY A O 1
ATOM 883 N N . ARG A 1 111 ? 4.273 -10.301 12.236 1.00 82.50 111 ARG A N 1
ATOM 884 C CA . ARG A 1 111 ? 4.211 -11.582 11.503 1.00 82.50 111 ARG A CA 1
ATOM 885 C C . ARG A 1 111 ? 2.818 -12.214 11.482 1.00 82.50 111 ARG A C 1
ATOM 887 O O . ARG A 1 111 ? 2.612 -13.186 10.760 1.00 82.50 111 ARG A O 1
ATOM 894 N N . LYS A 1 112 ? 1.877 -11.704 12.278 1.00 89.88 112 LYS A N 1
ATOM 895 C CA . LYS A 1 112 ? 0.556 -12.307 12.460 1.00 89.88 112 LYS A CA 1
ATOM 896 C C . LYS A 1 112 ? -0.448 -11.667 11.508 1.00 89.88 112 LYS A C 1
ATOM 898 O O . LYS A 1 112 ? -0.521 -10.447 11.439 1.00 89.88 112 LYS A O 1
ATOM 903 N N . ALA A 1 113 ? -1.236 -12.477 10.804 1.00 91.25 113 ALA A N 1
ATOM 904 C CA . ALA A 1 113 ? -2.372 -11.973 10.037 1.00 91.25 113 ALA A CA 1
ATOM 905 C C . ALA A 1 113 ? -3.469 -11.471 10.990 1.00 91.25 113 ALA A C 1
ATOM 907 O O . ALA A 1 113 ? -3.795 -12.149 11.966 1.00 91.25 113 ALA A O 1
ATOM 908 N N . VAL A 1 114 ? -4.033 -10.299 10.701 1.00 93.00 114 VAL A N 1
ATOM 909 C CA . VAL A 1 114 ? -5.062 -9.658 11.545 1.00 93.00 114 VAL A CA 1
ATOM 910 C C . VAL A 1 114 ? -6.464 -9.708 10.942 1.00 93.00 114 VAL A C 1
ATOM 912 O O . VAL A 1 114 ? -7.416 -9.282 11.583 1.00 93.00 114 VAL A O 1
ATOM 915 N N . GLY A 1 115 ? -6.606 -10.302 9.756 1.00 89.19 115 GLY A N 1
ATOM 916 C CA . GLY A 1 115 ? -7.859 -10.331 9.006 1.00 89.19 115 GLY A CA 1
ATOM 917 C C . GLY A 1 115 ? -7.955 -9.167 8.024 1.00 89.19 115 GLY A C 1
ATOM 918 O O . GLY A 1 115 ? -7.324 -8.127 8.197 1.00 89.19 115 GLY A O 1
ATOM 919 N N . GLY A 1 116 ? -8.731 -9.368 6.967 1.00 91.62 116 GLY A N 1
ATOM 920 C CA . GLY A 1 116 ? -8.828 -8.439 5.850 1.00 91.62 116 GLY A CA 1
ATOM 921 C C . GLY A 1 116 ? -7.737 -8.607 4.793 1.00 91.62 116 GLY A C 1
ATOM 922 O O . GLY A 1 116 ? -6.622 -9.063 5.058 1.00 91.62 116 GLY A O 1
ATOM 923 N N . LEU A 1 117 ? -8.092 -8.237 3.566 1.00 93.94 117 LEU A N 1
ATOM 924 C CA . LEU A 1 117 ? -7.250 -8.294 2.375 1.00 93.94 117 LEU A CA 1
ATOM 925 C C . LEU A 1 117 ? -7.159 -6.903 1.752 1.00 93.94 117 LEU A C 1
ATOM 927 O O . LEU A 1 117 ? -8.178 -6.234 1.557 1.00 93.94 117 LEU A O 1
ATOM 931 N N . LEU A 1 118 ? -5.946 -6.510 1.381 1.00 92.44 118 LEU A N 1
ATOM 932 C CA . LEU A 1 118 ? -5.682 -5.328 0.575 1.00 92.44 118 LEU A CA 1
ATOM 933 C C . LEU A 1 118 ? -5.231 -5.775 -0.815 1.00 92.44 118 LEU A C 1
ATOM 935 O O . LEU A 1 118 ? -4.268 -6.526 -0.948 1.00 92.44 118 LEU A O 1
ATOM 939 N N . THR A 1 119 ? -5.935 -5.318 -1.846 1.00 92.56 119 THR A N 1
ATOM 940 C CA . THR A 1 119 ? -5.521 -5.488 -3.244 1.00 92.56 119 THR A CA 1
ATOM 941 C C . THR A 1 119 ? -4.954 -4.175 -3.739 1.00 92.56 119 THR A C 1
ATOM 943 O O . THR A 1 119 ? -5.648 -3.157 -3.670 1.00 92.56 119 THR A O 1
ATOM 946 N N . LEU A 1 120 ? -3.720 -4.209 -4.235 1.00 88.06 120 LEU A N 1
ATOM 947 C CA . LEU A 1 120 ? -3.110 -3.078 -4.917 1.00 88.06 120 LEU A CA 1
ATOM 948 C C . LEU A 1 120 ? -2.782 -3.447 -6.351 1.00 88.06 120 LEU A C 1
ATOM 950 O O . LEU A 1 120 ? -2.315 -4.554 -6.626 1.00 88.06 120 LEU A O 1
ATOM 954 N N . ARG A 1 121 ? -2.967 -2.465 -7.230 1.00 87.06 121 ARG A N 1
ATOM 955 C CA . ARG A 1 121 ? -2.402 -2.464 -8.572 1.00 87.06 121 ARG A CA 1
ATOM 956 C C . ARG A 1 121 ? -1.377 -1.345 -8.672 1.00 87.06 121 ARG A C 1
ATOM 958 O O . ARG A 1 121 ? -1.696 -0.175 -8.461 1.00 87.06 121 ARG A O 1
ATOM 965 N N . ILE A 1 122 ? -0.136 -1.736 -8.929 1.00 82.94 122 ILE A N 1
ATOM 966 C CA . ILE A 1 122 ? 1.027 -0.865 -9.026 1.00 82.94 122 ILE A CA 1
ATOM 967 C C . ILE A 1 122 ? 1.510 -0.905 -10.469 1.00 82.94 122 ILE A C 1
ATOM 969 O O . ILE A 1 122 ? 1.691 -1.972 -11.052 1.00 82.94 122 ILE A O 1
ATOM 973 N N . ARG A 1 123 ? 1.719 0.268 -11.055 1.00 81.31 123 ARG A N 1
ATOM 974 C CA . ARG A 1 123 ? 2.194 0.432 -12.424 1.00 81.31 123 ARG A CA 1
ATOM 975 C C . ARG A 1 123 ? 3.456 1.254 -12.464 1.00 81.31 123 ARG A C 1
ATOM 977 O O . ARG A 1 123 ? 3.578 2.236 -11.740 1.00 81.31 123 ARG A O 1
ATOM 984 N N . VAL A 1 124 ? 4.344 0.901 -13.379 1.00 76.06 124 VAL A N 1
ATOM 985 C CA . VAL A 1 124 ? 5.544 1.681 -13.672 1.00 76.06 124 VAL A CA 1
ATOM 986 C C . VAL A 1 124 ? 5.581 2.025 -15.149 1.00 76.06 124 VAL A C 1
ATOM 988 O O . VAL A 1 124 ? 5.163 1.234 -15.995 1.00 76.06 124 VAL A O 1
ATOM 991 N N . ARG A 1 125 ? 6.031 3.239 -15.468 1.00 71.69 125 ARG A N 1
ATOM 992 C CA . ARG A 1 125 ? 6.231 3.648 -16.867 1.00 71.69 125 ARG A CA 1
ATOM 993 C C . ARG A 1 125 ? 7.491 3.018 -17.456 1.00 71.69 125 ARG A C 1
ATOM 995 O O . ARG A 1 125 ? 7.505 2.643 -18.623 1.00 71.69 125 ARG A O 1
ATOM 1002 N N . GLU A 1 126 ? 8.521 2.915 -16.630 1.00 67.69 126 GLU A N 1
ATOM 1003 C CA . GLU A 1 126 ? 9.819 2.342 -16.955 1.00 67.69 126 GLU A CA 1
ATOM 1004 C C . GLU A 1 126 ? 10.119 1.268 -15.903 1.00 67.69 126 GLU A C 1
ATOM 1006 O O . GLU A 1 126 ? 9.812 1.495 -14.726 1.00 67.69 126 GLU A O 1
ATOM 1011 N N . PRO A 1 127 ? 10.648 0.095 -16.296 1.00 58.53 127 PRO A N 1
ATOM 1012 C CA . PRO A 1 127 ? 10.985 -0.950 -15.338 1.00 58.53 127 PRO A CA 1
ATOM 1013 C C . PRO A 1 127 ? 11.949 -0.421 -14.272 1.00 58.53 127 PRO A C 1
ATOM 1015 O O . PRO A 1 127 ? 12.845 0.362 -14.580 1.00 58.53 127 PRO A O 1
ATOM 1018 N N . LEU A 1 128 ? 11.788 -0.859 -13.021 1.00 61.12 128 LEU A N 1
ATOM 1019 C CA . LEU A 1 128 ? 12.565 -0.325 -11.888 1.00 61.12 128 LEU A CA 1
ATOM 1020 C C . LEU A 1 128 ? 14.044 -0.758 -11.879 1.00 61.12 128 LEU A C 1
ATOM 1022 O O . LEU A 1 128 ? 14.835 -0.214 -11.109 1.00 61.12 128 LEU A O 1
ATOM 1026 N N . GLY A 1 129 ? 14.416 -1.746 -12.697 1.00 53.66 129 GLY A N 1
ATOM 1027 C CA . GLY A 1 129 ? 15.771 -2.292 -12.769 1.00 53.66 129 GLY A CA 1
ATOM 1028 C C . GLY A 1 129 ? 16.604 -1.724 -13.922 1.00 53.66 129 GLY A C 1
ATOM 1029 O O . GLY A 1 129 ? 16.081 -1.147 -14.872 1.00 53.66 129 GLY A O 1
ATOM 1030 N N . ASP A 1 130 ? 17.912 -2.000 -13.905 1.00 49.94 130 ASP A N 1
ATOM 1031 C CA . ASP A 1 130 ? 18.830 -1.811 -15.045 1.00 49.94 130 ASP A CA 1
ATOM 1032 C C . ASP A 1 130 ? 18.544 -2.808 -16.185 1.00 49.94 130 ASP A C 1
ATOM 1034 O O . ASP A 1 130 ? 19.471 -3.294 -16.839 1.00 49.94 130 ASP A O 1
ATOM 1038 N N . ALA A 1 131 ? 17.276 -3.168 -16.414 1.00 47.59 131 ALA A N 1
ATOM 1039 C CA . ALA A 1 131 ? 16.887 -4.022 -17.516 1.00 47.59 131 ALA A CA 1
ATOM 1040 C C . ALA A 1 131 ? 17.477 -3.399 -18.781 1.00 47.59 131 ALA A C 1
ATOM 1042 O O . ALA A 1 131 ? 17.018 -2.358 -19.255 1.00 47.59 131 ALA A O 1
ATOM 1043 N N . LYS A 1 132 ? 18.559 -4.004 -19.294 1.00 47.25 132 LYS A N 1
ATOM 1044 C CA . LYS A 1 132 ? 19.089 -3.688 -20.615 1.00 47.25 132 LYS A CA 1
ATOM 1045 C C . LYS A 1 132 ? 17.868 -3.742 -21.507 1.00 47.25 132 LYS A C 1
ATOM 1047 O O . LYS A 1 132 ? 17.295 -4.825 -21.622 1.00 47.25 132 LYS A O 1
ATOM 1052 N N . LEU A 1 133 ? 17.452 -2.595 -22.053 1.00 54.31 133 LEU A N 1
ATOM 1053 C CA . LEU A 1 133 ? 16.387 -2.512 -23.046 1.00 54.31 133 LEU A CA 1
ATOM 1054 C C . LEU A 1 133 ? 16.695 -3.591 -24.074 1.00 54.31 133 LEU A C 1
ATOM 1056 O O . LEU A 1 133 ? 17.622 -3.461 -24.878 1.00 54.31 133 LEU A O 1
ATOM 1060 N N . THR A 1 134 ? 16.012 -4.725 -23.941 1.00 49.34 134 THR A N 1
ATOM 1061 C CA . THR A 1 134 ? 16.339 -5.904 -24.720 1.00 49.34 134 THR A CA 1
ATOM 1062 C C . THR A 1 134 ? 15.688 -5.611 -26.044 1.00 49.34 134 THR A C 1
ATOM 1064 O O . THR A 1 134 ? 14.478 -5.724 -26.196 1.00 49.34 134 THR A O 1
ATOM 1067 N N . THR A 1 135 ? 16.484 -5.061 -26.954 1.00 58.69 135 THR A N 1
ATOM 1068 C CA . THR A 1 135 ? 16.002 -4.636 -28.259 1.00 58.69 135 THR A CA 1
ATOM 1069 C C . THR A 1 135 ? 15.682 -5.903 -29.036 1.00 58.69 135 THR A C 1
ATOM 1071 O O . THR A 1 135 ? 16.574 -6.539 -29.593 1.00 58.69 135 THR A O 1
ATOM 1074 N N . SER A 1 136 ? 14.419 -6.317 -29.020 1.00 53.06 136 SER A N 1
ATOM 1075 C CA . SER A 1 136 ? 13.932 -7.421 -29.832 1.00 53.06 136 SER A CA 1
ATOM 1076 C C . SER A 1 136 ? 13.439 -6.872 -31.168 1.00 53.06 136 SER A C 1
ATOM 1078 O O . SER A 1 136 ? 12.515 -6.061 -31.238 1.00 53.06 136 SER A O 1
ATOM 1080 N N . GLN A 1 137 ? 14.072 -7.300 -32.262 1.00 61.22 137 GLN A N 1
ATOM 1081 C CA . GLN A 1 137 ? 13.538 -7.039 -33.593 1.00 61.22 137 GLN A CA 1
ATOM 1082 C C . GLN A 1 137 ? 12.352 -7.967 -33.842 1.00 61.22 137 GLN A C 1
ATOM 1084 O O . GLN A 1 137 ? 12.511 -9.172 -34.032 1.00 61.22 137 GLN A O 1
ATOM 1089 N N . HIS A 1 138 ? 11.156 -7.392 -33.850 1.00 70.81 138 HIS A N 1
ATOM 1090 C CA . HIS A 1 138 ? 9.956 -8.066 -34.323 1.00 70.81 138 HIS A CA 1
ATOM 1091 C C . HIS A 1 138 ? 9.733 -7.713 -35.796 1.00 70.81 138 HIS A C 1
ATOM 1093 O O . HIS A 1 138 ? 9.974 -6.578 -36.208 1.00 70.81 138 HIS A O 1
ATOM 1099 N N . ARG A 1 139 ? 9.274 -8.674 -36.608 1.00 68.00 139 ARG A N 1
ATOM 1100 C CA . ARG A 1 139 ? 8.772 -8.361 -37.952 1.00 68.00 139 ARG A CA 1
ATOM 1101 C C . ARG A 1 139 ? 7.394 -7.749 -37.789 1.00 68.00 139 ARG A C 1
ATOM 1103 O O . ARG A 1 139 ? 6.421 -8.459 -37.554 1.00 68.00 139 ARG A O 1
ATOM 1110 N N . TRP A 1 140 ? 7.342 -6.431 -37.864 1.00 80.75 140 TRP A N 1
ATOM 1111 C CA . TRP A 1 140 ? 6.087 -5.706 -37.897 1.00 80.75 140 TRP A CA 1
ATOM 1112 C C . TRP A 1 140 ? 5.445 -5.920 -39.264 1.00 80.75 140 TRP A C 1
ATOM 1114 O O . TRP A 1 140 ? 6.104 -5.767 -40.293 1.00 80.75 140 TRP A O 1
ATOM 1124 N N . LEU A 1 141 ? 4.169 -6.299 -39.273 1.00 78.44 141 LEU A N 1
ATOM 1125 C CA . LEU A 1 141 ? 3.361 -6.201 -40.478 1.00 78.44 141 LEU A CA 1
ATOM 1126 C C . LEU A 1 141 ? 3.149 -4.709 -40.743 1.00 78.44 141 LEU A C 1
ATOM 1128 O O . LEU A 1 141 ? 2.436 -4.043 -39.994 1.00 78.44 141 LEU A O 1
ATOM 1132 N N . VAL A 1 142 ? 3.810 -4.191 -41.771 1.00 80.25 142 VAL A N 1
ATOM 1133 C CA . VAL A 1 142 ? 3.562 -2.842 -42.278 1.00 80.25 142 VAL A CA 1
ATOM 1134 C C . VAL A 1 142 ? 2.416 -2.958 -43.274 1.00 80.25 142 VAL A C 1
ATOM 1136 O O . VAL A 1 142 ? 2.515 -3.704 -44.246 1.00 80.25 142 VAL A O 1
ATOM 1139 N N . LEU A 1 143 ? 1.303 -2.291 -42.979 1.00 80.62 143 LEU A N 1
ATOM 1140 C CA . LEU A 1 143 ? 0.198 -2.147 -43.918 1.00 80.62 143 LEU A CA 1
ATOM 1141 C C . LEU A 1 143 ? 0.457 -0.872 -44.721 1.00 80.62 143 LEU A C 1
ATOM 1143 O O . LEU A 1 143 ? 0.322 0.225 -44.179 1.00 80.62 143 LEU A O 1
ATOM 1147 N N . ASP A 1 144 ? 0.863 -1.033 -45.976 1.00 74.81 144 ASP A N 1
ATOM 1148 C CA . ASP A 1 144 ? 0.928 0.069 -46.936 1.00 74.81 144 ASP A CA 1
ATOM 1149 C C . ASP A 1 144 ? -0.459 0.308 -47.558 1.00 74.81 144 ASP A C 1
ATOM 1151 O O . ASP A 1 144 ? -1.284 -0.608 -47.627 1.00 74.81 144 ASP A O 1
ATOM 1155 N N . ASN A 1 145 ? -0.714 1.563 -47.942 1.00 61.25 145 ASN A N 1
ATOM 1156 C CA . ASN A 1 145 ? -2.010 2.076 -48.402 1.00 61.25 145 ASN A CA 1
ATOM 1157 C C . ASN A 1 145 ? -2.277 1.776 -49.883 1.00 61.25 145 ASN A C 1
ATOM 1159 O O . ASN A 1 145 ? -1.332 1.950 -50.687 1.00 61.25 145 ASN A O 1
#

Foldseek 3Di:
DKDWDAADQDFPDDPPKGKGWGTKIKDFQDDDPPDDPVLADKDKDWDDDDDDPDPPPDDDDDDPPPFTKIWMWGPDDVPDHIDTRFIDTDDLVVLQPDQKDWDKDAGDDVPHGRTMIIIIIMGIPHRPDPPPPPDDDDPDDDDDD

Organism: Oesophagostomum dentatum (NCBI:txid61180)

pLDDT: mean 71.38, std 20.74, range [30.83, 94.69]

Sequence (145 aa):
VFFSLGIFPTFAYSNLISIYIDLVVFRDVPLPSGYEPSDANLFVKYLFPYPTDANQSGKTKYISGTQNPVQVYQKGSFLRSDKLLGTCEWRLDQLESHALLEESLPLKEGRKAVGGLLTLRIRVREPLGDAKLTTSQHRWLVLDN